Protein AF-A0A0B9AP01-F1 (afdb_monomer)

Radius of gyration: 16.25 Å; Cα contacts (8 Å, |Δi|>4): 219; chains: 1; bounding box: 35×26×52 Å

Sequence (114 aa):
MDVHEGLVENVRLIAAGRIAPYLAVWGQILREGTEQPLDFSAQNSAGRLTVTAAGATAGTVRNLSQQVASALHRVTAPGGGEYVHSDPHVPIQYDTSVTPPRFYQPLSFTFAQP

Organism: Brevibacterium linens (NCBI:txid1703)

Solvent-accessible surface area (backbone atoms only — not comparable to full-atom values): 6587 Å² total; per-residue (Å²): 123,50,77,42,72,43,81,82,90,80,78,60,65,40,90,89,76,36,51,46,51,33,39,27,39,39,75,58,63,64,68,80,58,101,73,71,71,92,53,88,78,64,58,58,61,60,32,57,40,38,38,33,25,29,14,65,39,63,69,56,22,52,55,49,44,53,50,51,53,60,67,41,50,69,36,72,45,82,55,69,32,25,30,39,83,39,84,77,88,54,72,80,43,78,42,75,90,46,87,74,59,32,22,34,28,61,43,44,26,36,55,45,65,130

Mean predicted aligned error: 8.72 Å

Foldseek 3Di:
DAEAEADDPDFDADPPRWGDKYKYKYDWPQDPDPDDDPDPPQFTQTAKIKMKTKTRDLVNQVVVVVVVQVVQAQDADRNAFGWHWDDDFDHWDWDVVDPPIMIMGMTITGTDHD

Nearest PDB structures (foldseek):
  2gjv-assembly1_A  TM=4.444E-01  e=1.397E-02  Salmonella enterica subsp. enterica serovar Typhimurium
  8kef-assembly1_a  TM=3.237E-01  e=3.752E-01  unclassified Caudoviricetes
  1nj1-assembly1_A  TM=4.471E-01  e=4.129E+00  Methanothermobacter thermautotrophicus
  1nj2-assembly1_A-2  TM=4.440E-01  e=4.881E+00  Methanothermobacter thermautotrophicus str. Delta H
  8oe0-assembly1_B  TM=3.440E-01  e=4.129E+00  Mus musculus

Secondary structure (DSSP, 8-state):
-EEEES----PPBPTTSPBPPEEEEEPP-----SS--S-TTS-PPP--EEEEEEESSHHHHHHHHHHHHHHHTTPBPTTS-EEEE-S--PPPEEE-SSSS-EEEEEEEEEEE--

pLDDT: mean 78.62, std 14.6, range [48.06, 95.94]

Structure (mmCIF, N/CA/C/O backbone):
data_AF-A0A0B9AP01-F1
#
_entry.id   AF-A0A0B9AP01-F1
#
loop_
_atom_site.group_PDB
_atom_site.id
_atom_site.type_symbol
_atom_site.label_atom_id
_atom_site.label_alt_id
_atom_site.label_comp_id
_atom_site.label_asym_id
_atom_site.label_entity_id
_atom_site.label_seq_id
_atom_site.pdbx_PDB_ins_code
_atom_site.Cartn_x
_atom_site.Cartn_y
_atom_site.Cartn_z
_atom_site.occupancy
_atom_site.B_iso_or_equiv
_atom_site.auth_s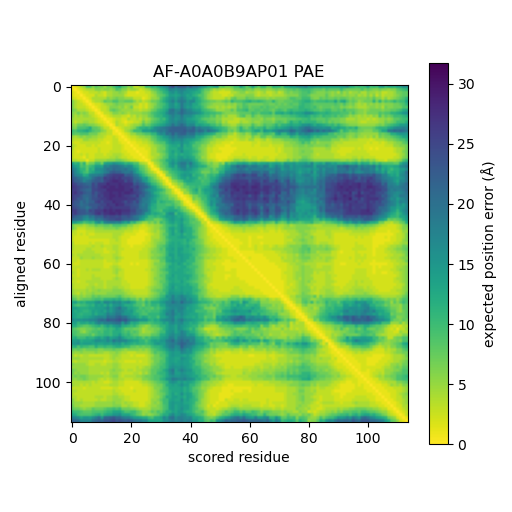eq_id
_atom_site.auth_comp_id
_atom_site.auth_asym_id
_atom_site.auth_atom_id
_atom_site.pdbx_PDB_model_num
ATOM 1 N N . MET A 1 1 ? 5.730 -6.489 9.405 1.00 72.81 1 MET A N 1
ATOM 2 C CA . MET A 1 1 ? 4.763 -5.873 8.478 1.00 72.81 1 MET A CA 1
ATOM 3 C C . MET A 1 1 ? 4.498 -6.924 7.434 1.00 72.81 1 MET A C 1
ATOM 5 O O . MET A 1 1 ? 5.470 -7.515 6.979 1.00 72.81 1 MET A O 1
ATOM 9 N N . ASP A 1 2 ? 3.236 -7.202 7.143 1.00 85.31 2 ASP A N 1
ATOM 10 C CA . ASP A 1 2 ? 2.890 -8.299 6.239 1.00 85.31 2 ASP A CA 1
ATOM 11 C C . ASP A 1 2 ? 2.874 -7.759 4.801 1.00 85.31 2 ASP A C 1
ATOM 13 O O . ASP A 1 2 ? 2.454 -6.623 4.568 1.00 85.31 2 ASP A O 1
ATOM 17 N N . VAL A 1 3 ? 3.410 -8.524 3.851 1.00 86.00 3 VAL A N 1
ATOM 18 C CA . VAL A 1 3 ? 3.461 -8.152 2.432 1.00 86.00 3 VAL A CA 1
ATOM 19 C C . VAL A 1 3 ? 2.750 -9.240 1.650 1.00 86.00 3 VAL A C 1
ATOM 21 O O . VAL A 1 3 ? 3.062 -10.418 1.803 1.00 86.00 3 VAL A O 1
ATOM 24 N N . HIS A 1 4 ? 1.785 -8.832 0.841 1.00 86.19 4 HIS A N 1
ATOM 25 C CA . HIS A 1 4 ? 0.938 -9.708 0.053 1.00 86.19 4 HIS A CA 1
ATOM 26 C C . HIS A 1 4 ? 1.098 -9.383 -1.427 1.00 86.19 4 HIS A C 1
ATOM 28 O O . HIS A 1 4 ? 1.257 -8.219 -1.796 1.00 86.19 4 HIS A O 1
ATOM 34 N N . GLU A 1 5 ? 1.018 -10.403 -2.270 1.00 84.69 5 GLU A N 1
ATOM 35 C CA . GLU A 1 5 ? 0.932 -10.238 -3.715 1.00 84.69 5 GLU A CA 1
ATOM 36 C C . GLU A 1 5 ? -0.542 -10.179 -4.132 1.00 84.69 5 GLU A C 1
ATOM 38 O O . GLU A 1 5 ? -1.319 -11.088 -3.850 1.00 84.69 5 GLU A O 1
ATOM 43 N N . GLY A 1 6 ? -0.937 -9.087 -4.782 1.00 82.75 6 GLY A N 1
ATOM 44 C CA . GLY A 1 6 ? -2.287 -8.883 -5.293 1.00 82.75 6 GLY A CA 1
ATOM 45 C C . GLY A 1 6 ? -3.359 -8.801 -4.204 1.00 82.75 6 GLY A C 1
ATOM 46 O O . GLY A 1 6 ? -3.285 -7.980 -3.286 1.00 82.75 6 GLY A O 1
ATOM 47 N N . LEU A 1 7 ? -4.410 -9.606 -4.368 1.00 83.44 7 LEU A N 1
ATOM 48 C CA . LEU A 1 7 ? -5.595 -9.586 -3.515 1.00 83.44 7 LEU A CA 1
ATOM 49 C C . LEU A 1 7 ? -5.268 -10.085 -2.100 1.00 83.44 7 LEU A C 1
ATOM 51 O O . LEU A 1 7 ? -4.635 -11.120 -1.917 1.00 83.44 7 LEU A O 1
ATOM 55 N N . VAL A 1 8 ? -5.763 -9.371 -1.086 1.00 83.19 8 VAL A N 1
ATOM 56 C CA . VAL A 1 8 ? -5.574 -9.737 0.324 1.00 83.19 8 VAL A CA 1
ATOM 57 C C . VAL A 1 8 ? -6.889 -10.233 0.909 1.00 83.19 8 VAL A C 1
ATOM 59 O O . VAL A 1 8 ? -7.762 -9.430 1.237 1.00 83.19 8 VAL A O 1
ATOM 62 N N . GLU A 1 9 ? -7.015 -11.552 1.041 1.00 78.62 9 GLU A N 1
ATOM 63 C CA . GLU A 1 9 ? -8.216 -12.213 1.574 1.00 78.62 9 GLU A CA 1
ATOM 64 C C . GLU A 1 9 ? -8.189 -12.351 3.101 1.00 78.62 9 GLU A C 1
ATOM 66 O O . GLU A 1 9 ? -9.216 -12.212 3.758 1.00 78.62 9 GLU A O 1
ATOM 71 N N . ASN A 1 10 ? -7.005 -12.576 3.679 1.00 80.75 10 ASN A N 1
ATOM 72 C CA . ASN A 1 10 ? -6.826 -12.792 5.113 1.00 80.75 10 ASN A CA 1
ATOM 73 C C . ASN A 1 10 ? -5.849 -11.766 5.683 1.00 80.75 10 ASN A C 1
ATOM 75 O O . ASN A 1 10 ? -4.639 -11.850 5.471 1.00 80.75 10 ASN A O 1
ATOM 79 N N . VAL A 1 11 ? -6.382 -10.794 6.424 1.00 83.94 11 VAL A N 1
ATOM 80 C CA . VAL A 1 11 ? -5.576 -9.768 7.090 1.00 83.94 11 VAL A CA 1
ATOM 81 C C . VAL A 1 11 ? -5.330 -10.181 8.533 1.00 83.94 11 VAL A C 1
ATOM 83 O O . VAL A 1 11 ? -6.264 -10.487 9.277 1.00 83.94 11 VAL A O 1
ATOM 86 N N . ARG A 1 12 ? -4.066 -10.151 8.961 1.00 88.38 12 ARG A N 1
ATOM 87 C CA . ARG A 1 12 ? -3.720 -10.388 10.362 1.00 88.38 12 ARG A CA 1
ATOM 88 C C . ARG A 1 12 ? -4.366 -9.325 11.246 1.00 88.38 12 ARG A C 1
ATOM 90 O O . ARG A 1 12 ? -4.276 -8.134 10.958 1.00 88.38 12 ARG A O 1
ATOM 97 N N . LEU A 1 13 ? -4.954 -9.739 12.363 1.00 87.75 13 LEU A N 1
ATOM 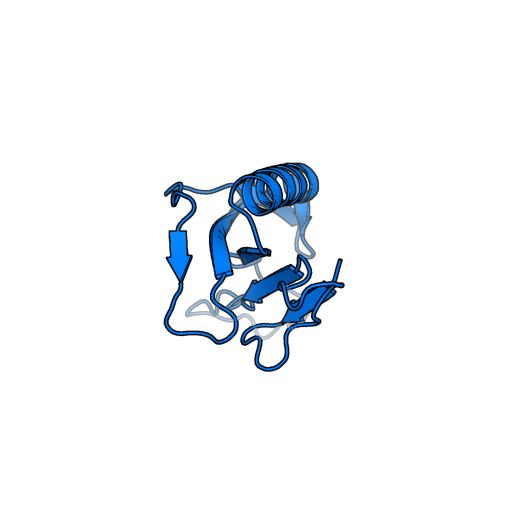98 C CA . LEU A 1 13 ? -5.488 -8.822 13.368 1.00 87.75 13 LEU A CA 1
ATOM 99 C C . LEU A 1 13 ? -4.473 -8.606 14.496 1.00 87.75 13 LEU A C 1
ATOM 101 O O . LEU A 1 13 ? -3.754 -9.522 14.894 1.00 87.75 13 LEU A O 1
ATOM 105 N N . ILE A 1 14 ? -4.405 -7.380 15.005 1.00 85.44 14 ILE A N 1
ATOM 106 C CA . ILE A 1 14 ? -3.693 -7.041 16.240 1.00 85.44 14 ILE A CA 1
ATOM 107 C C . ILE A 1 14 ? -4.648 -7.107 17.437 1.00 85.44 14 ILE A C 1
ATOM 109 O O . ILE A 1 14 ? -5.868 -7.222 17.286 1.00 85.44 14 ILE A O 1
ATOM 113 N N . ALA A 1 15 ? -4.086 -6.999 18.644 1.00 75.56 15 ALA A N 1
ATOM 114 C CA . ALA A 1 15 ? -4.869 -6.857 19.865 1.00 75.56 15 ALA A CA 1
ATOM 115 C C . ALA A 1 15 ? -5.936 -5.752 19.702 1.00 75.56 15 ALA A C 1
ATOM 117 O O . ALA A 1 15 ? -5.673 -4.711 19.098 1.00 75.56 15 ALA A O 1
ATOM 118 N N . ALA A 1 16 ? -7.139 -6.005 20.229 1.00 78.75 16 ALA A N 1
ATOM 119 C CA . ALA A 1 16 ? -8.353 -5.197 20.043 1.00 78.75 16 ALA A CA 1
ATOM 120 C C . ALA A 1 16 ? -9.048 -5.297 18.663 1.00 78.75 16 ALA A C 1
ATOM 122 O O . ALA A 1 16 ? -9.830 -4.415 18.316 1.00 78.75 16 ALA A O 1
ATOM 123 N N . GLY A 1 17 ? -8.794 -6.352 17.876 1.00 79.00 17 GLY A N 1
ATOM 124 C CA . GLY A 1 17 ? -9.572 -6.663 16.662 1.00 79.00 17 GLY A CA 1
ATOM 125 C C . GLY A 1 17 ? -9.333 -5.713 15.483 1.00 79.00 17 GLY A C 1
ATOM 126 O O . GLY A 1 17 ? -10.076 -5.722 14.506 1.00 79.00 17 GLY A O 1
ATOM 127 N N . ARG A 1 18 ? -8.295 -4.878 15.570 1.00 82.50 18 ARG A N 1
ATOM 128 C CA . ARG A 1 18 ? -7.878 -3.973 14.496 1.00 82.50 18 ARG A CA 1
ATOM 129 C C . ARG A 1 18 ? -7.006 -4.723 13.498 1.00 82.50 18 ARG A C 1
ATOM 131 O O . ARG A 1 18 ? -6.296 -5.649 13.878 1.00 82.50 18 ARG A O 1
ATOM 138 N N . ILE A 1 19 ? -6.999 -4.293 12.242 1.00 88.88 19 ILE A N 1
ATOM 139 C CA . ILE A 1 19 ? -6.080 -4.867 11.257 1.00 88.88 19 ILE A CA 1
ATOM 140 C C . ILE A 1 19 ? -4.623 -4.493 11.560 1.00 88.88 19 ILE A C 1
ATOM 142 O O . ILE A 1 19 ? -4.313 -3.360 11.945 1.00 88.88 19 ILE A O 1
ATOM 146 N N . ALA A 1 20 ? -3.719 -5.449 11.373 1.00 90.75 20 ALA A N 1
ATOM 147 C CA . ALA A 1 20 ? -2.291 -5.193 11.338 1.00 90.75 20 ALA A CA 1
ATOM 148 C C . ALA A 1 20 ? -1.937 -4.396 10.070 1.00 90.75 20 ALA A C 1
ATOM 150 O O . ALA A 1 20 ? -2.601 -4.554 9.046 1.00 90.75 20 ALA A O 1
ATOM 151 N N . PRO A 1 21 ? -0.899 -3.547 10.101 1.00 92.31 21 PRO A N 1
ATOM 152 C CA . PRO A 1 21 ? -0.448 -2.850 8.904 1.00 92.31 21 PRO A CA 1
ATOM 153 C C . PRO A 1 21 ? 0.187 -3.819 7.906 1.00 92.31 21 PRO A C 1
ATOM 155 O O . PRO A 1 21 ? 1.035 -4.636 8.290 1.00 92.31 21 PRO A O 1
ATOM 158 N N . TYR A 1 22 ? -0.179 -3.681 6.635 1.00 92.50 22 TYR A N 1
ATOM 159 C CA . TYR A 1 22 ? 0.318 -4.532 5.560 1.00 92.50 22 TYR A CA 1
ATOM 160 C C . TYR A 1 22 ? 0.474 -3.764 4.242 1.00 92.50 22 TYR A C 1
ATOM 162 O O . TYR A 1 22 ? -0.049 -2.655 4.073 1.00 92.50 22 TYR A O 1
ATOM 170 N N . LEU A 1 23 ? 1.201 -4.377 3.311 1.00 92.69 23 LEU A N 1
ATOM 171 C CA . LEU A 1 23 ? 1.356 -3.931 1.931 1.00 92.69 23 LEU A CA 1
ATOM 172 C C . LEU A 1 23 ? 0.747 -4.964 0.987 1.00 92.69 23 LEU A C 1
ATOM 174 O O . LEU A 1 23 ? 0.976 -6.157 1.157 1.00 92.69 23 LEU A O 1
ATOM 178 N N . ALA A 1 24 ? 0.006 -4.504 -0.015 1.00 90.94 24 ALA A N 1
ATOM 179 C CA . ALA A 1 24 ? -0.416 -5.320 -1.148 1.00 90.94 24 ALA A CA 1
ATOM 180 C C . ALA A 1 24 ? 0.307 -4.836 -2.406 1.00 90.94 24 ALA A C 1
ATOM 182 O O . ALA A 1 24 ? 0.159 -3.679 -2.808 1.00 90.94 24 ALA A O 1
ATOM 183 N N . VAL A 1 25 ? 1.120 -5.702 -2.996 1.00 89.25 25 VAL A N 1
ATOM 184 C CA . VAL A 1 25 ? 1.884 -5.431 -4.211 1.00 89.25 25 VAL A CA 1
ATOM 185 C C . VAL A 1 25 ? 1.097 -5.992 -5.382 1.00 89.25 25 VAL A C 1
ATOM 187 O O . VAL A 1 25 ? 0.968 -7.203 -5.526 1.00 89.25 25 VAL A O 1
ATOM 190 N N . TRP A 1 26 ? 0.543 -5.117 -6.210 1.00 84.44 26 TRP A N 1
ATOM 191 C CA . TRP A 1 26 ? -0.174 -5.527 -7.408 1.00 84.44 26 TRP A CA 1
ATOM 192 C C . TRP A 1 26 ? 0.856 -5.801 -8.499 1.00 84.44 26 TRP A C 1
ATOM 194 O O . TRP A 1 26 ? 1.681 -4.933 -8.803 1.00 84.44 26 TRP A O 1
ATOM 204 N N . GLY A 1 27 ? 0.836 -7.031 -9.019 1.00 67.44 27 GLY A N 1
ATOM 205 C CA . GLY A 1 27 ? 1.819 -7.528 -9.973 1.00 67.44 27 GLY A CA 1
ATOM 206 C C . GLY A 1 27 ? 2.000 -6.609 -11.181 1.00 67.44 27 GLY A C 1
ATOM 207 O O . GLY A 1 27 ? 1.076 -5.921 -11.622 1.00 67.44 27 GLY A O 1
ATOM 208 N N . GLN A 1 28 ? 3.220 -6.601 -11.712 1.00 64.00 28 GLN A N 1
ATOM 209 C CA . GLN A 1 28 ? 3.547 -5.874 -12.929 1.00 64.00 28 GLN A CA 1
ATOM 210 C C . GLN A 1 28 ? 2.999 -6.621 -14.140 1.00 64.00 28 GLN A C 1
ATOM 212 O O . GLN A 1 28 ? 3.347 -7.777 -14.370 1.00 64.00 28 GLN A O 1
ATOM 217 N N . ILE A 1 29 ? 2.230 -5.929 -14.977 1.00 54.72 29 ILE A N 1
ATOM 218 C CA . ILE A 1 29 ? 2.145 -6.327 -16.380 1.00 54.72 29 ILE A CA 1
ATOM 219 C C . ILE A 1 29 ? 3.495 -5.932 -16.984 1.00 54.72 29 ILE A C 1
ATOM 221 O O . ILE A 1 29 ? 3.800 -4.740 -17.105 1.00 54.72 29 ILE A O 1
ATOM 225 N N . LEU A 1 30 ? 4.342 -6.922 -17.277 1.00 56.62 30 LEU A N 1
ATOM 226 C CA . LEU A 1 30 ? 5.523 -6.714 -18.115 1.00 56.62 30 LEU A CA 1
ATOM 227 C C . LEU A 1 30 ? 5.041 -6.087 -19.427 1.00 56.62 30 LEU A C 1
ATOM 229 O O . LEU A 1 30 ? 4.015 -6.507 -19.961 1.00 56.62 30 LEU A O 1
ATOM 233 N N . ARG A 1 31 ? 5.730 -5.063 -19.941 1.00 52.44 31 ARG A N 1
ATOM 234 C CA . ARG A 1 31 ? 5.389 -4.539 -21.268 1.00 52.44 31 ARG A CA 1
ATOM 235 C C . ARG A 1 31 ? 5.626 -5.641 -22.302 1.00 52.44 31 ARG A C 1
ATOM 237 O O . ARG A 1 31 ? 6.763 -5.883 -22.689 1.00 52.44 31 ARG A O 1
ATOM 244 N N . GLU A 1 32 ? 4.557 -6.274 -22.769 1.00 48.97 32 GLU A N 1
ATOM 245 C CA . GLU A 1 32 ? 4.561 -7.008 -24.030 1.00 48.97 32 GLU A CA 1
ATOM 246 C C . GLU A 1 32 ? 4.529 -5.962 -25.153 1.00 48.97 32 GLU A C 1
ATOM 248 O O . GLU A 1 32 ? 3.517 -5.301 -25.389 1.00 48.97 32 GLU A O 1
ATOM 253 N N . GLY A 1 33 ? 5.676 -5.711 -25.786 1.00 51.31 33 GLY A N 1
ATOM 254 C CA . GLY A 1 33 ? 5.717 -4.938 -27.027 1.00 51.31 33 GLY A CA 1
ATOM 255 C C . GLY A 1 33 ? 5.110 -5.743 -28.181 1.00 51.31 33 GLY A C 1
ATOM 256 O O . GLY A 1 33 ? 5.144 -6.970 -28.163 1.00 51.31 33 GLY A O 1
ATOM 257 N N . THR A 1 34 ? 4.596 -5.067 -29.215 1.00 50.53 34 THR A N 1
ATOM 258 C CA . THR A 1 34 ? 4.083 -5.711 -30.446 1.00 50.53 34 THR A CA 1
ATOM 259 C C . THR A 1 34 ? 5.148 -6.499 -31.216 1.00 50.53 34 THR A C 1
ATOM 261 O O . THR A 1 34 ? 4.807 -7.325 -32.056 1.00 50.53 34 THR A O 1
ATOM 264 N N . GLU A 1 35 ? 6.426 -6.265 -30.923 1.00 48.66 35 GLU A N 1
ATOM 265 C CA . GLU A 1 35 ? 7.571 -6.979 -31.481 1.00 48.66 35 GLU A CA 1
ATOM 266 C C . GLU A 1 35 ? 8.401 -7.526 -30.322 1.00 48.66 35 GLU A C 1
ATOM 268 O O . GLU A 1 35 ? 9.266 -6.845 -29.773 1.00 48.66 35 GLU A O 1
ATOM 273 N N . GLN A 1 36 ? 8.093 -8.746 -29.892 1.00 48.59 36 GLN A N 1
ATOM 274 C CA . GLN A 1 36 ? 8.905 -9.431 -28.898 1.00 48.59 36 GLN A CA 1
ATOM 275 C C . GLN A 1 36 ? 10.088 -10.086 -29.630 1.00 48.59 36 GLN A C 1
ATOM 277 O O . GLN A 1 36 ? 9.861 -10.96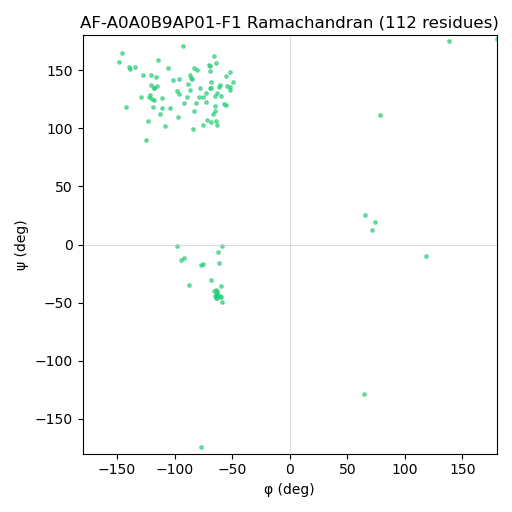7 -30.466 1.00 48.59 36 GLN A O 1
ATOM 282 N N . PRO A 1 37 ? 11.347 -9.681 -29.385 1.00 54.47 37 PRO A N 1
ATOM 283 C CA . PRO A 1 37 ? 12.475 -10.467 -29.858 1.00 54.47 37 PRO A CA 1
ATOM 284 C C . PRO A 1 37 ? 12.403 -11.861 -29.214 1.00 54.47 37 PRO A C 1
ATOM 286 O O . PRO A 1 37 ? 12.156 -11.980 -28.018 1.00 54.47 37 PRO A O 1
ATOM 289 N N . LEU A 1 38 ? 12.650 -12.920 -29.996 1.00 58.28 38 LEU A N 1
ATOM 290 C CA . LEU A 1 38 ? 12.733 -14.328 -29.545 1.00 58.28 38 LEU A CA 1
ATOM 291 C C . LEU A 1 38 ? 13.816 -14.577 -28.475 1.00 58.28 38 LEU A C 1
ATOM 293 O O . LEU A 1 38 ? 14.005 -15.703 -28.015 1.00 58.28 38 LEU A O 1
ATOM 297 N N . ASP A 1 39 ? 14.556 -13.536 -28.113 1.00 55.31 39 ASP A N 1
ATOM 298 C CA . ASP A 1 39 ? 15.595 -13.563 -27.112 1.00 55.31 39 ASP A CA 1
ATOM 299 C C . ASP A 1 39 ? 15.002 -13.377 -25.709 1.00 55.31 39 ASP A C 1
ATOM 301 O O . ASP A 1 39 ? 14.754 -12.264 -25.247 1.00 55.31 39 ASP A O 1
ATOM 305 N N . PHE A 1 40 ? 14.826 -14.494 -25.004 1.00 48.06 40 PHE A N 1
ATOM 306 C CA . PHE A 1 40 ? 14.426 -14.527 -23.594 1.00 48.06 40 PHE A CA 1
ATOM 307 C C . PHE A 1 40 ? 15.445 -13.864 -22.644 1.00 48.06 40 PHE A C 1
ATOM 309 O O . PHE A 1 40 ? 15.167 -13.753 -21.449 1.00 48.06 40 PHE A O 1
ATOM 316 N N . SER A 1 41 ? 16.622 -13.446 -23.133 1.00 50.53 41 SER A N 1
ATOM 317 C CA . SER A 1 41 ? 17.640 -12.746 -22.340 1.00 50.53 41 SER A CA 1
ATOM 318 C C . SER A 1 41 ? 17.521 -11.217 -22.375 1.00 50.53 41 SER A C 1
ATOM 320 O O . SER A 1 41 ? 18.129 -10.545 -21.536 1.00 50.53 41 SER A O 1
ATOM 322 N N . ALA A 1 42 ? 16.698 -10.655 -23.269 1.00 50.38 42 ALA A N 1
ATOM 323 C CA . ALA A 1 42 ? 16.380 -9.232 -23.258 1.00 50.38 42 ALA A CA 1
ATOM 324 C C . ALA A 1 42 ? 15.540 -8.913 -22.011 1.00 50.38 42 ALA A C 1
ATOM 326 O O . ALA A 1 42 ? 14.367 -9.272 -21.913 1.00 50.38 42 ALA A O 1
ATOM 327 N N . GLN A 1 43 ? 16.158 -8.270 -21.017 1.00 49.84 43 GLN A N 1
ATOM 328 C CA . GLN A 1 43 ? 15.479 -7.897 -19.781 1.00 49.84 43 GLN A CA 1
ATOM 329 C C . GLN A 1 43 ? 14.367 -6.891 -20.103 1.00 49.84 43 GLN A C 1
ATOM 331 O O . GLN A 1 43 ? 14.631 -5.734 -20.430 1.00 49.84 43 GLN A O 1
ATOM 336 N N . ASN A 1 44 ? 13.119 -7.357 -20.045 1.00 52.25 44 ASN A N 1
ATOM 337 C CA . ASN A 1 44 ? 11.938 -6.532 -20.268 1.00 52.25 44 ASN A CA 1
ATOM 338 C C . ASN A 1 44 ? 11.993 -5.283 -19.382 1.00 52.25 44 ASN A C 1
ATOM 340 O O . ASN A 1 44 ? 12.248 -5.370 -18.180 1.00 52.25 44 ASN A O 1
ATOM 344 N N . SER A 1 45 ? 11.717 -4.122 -19.978 1.00 54.34 45 SER A N 1
ATOM 345 C CA . SER A 1 45 ? 11.538 -2.881 -19.231 1.00 54.34 45 SER A CA 1
ATOM 346 C C . SER A 1 45 ? 10.424 -3.085 -18.205 1.00 54.34 45 SER A C 1
ATOM 348 O O . SER A 1 45 ? 9.294 -3.452 -18.543 1.00 54.34 45 SER A O 1
ATOM 350 N N . ALA A 1 46 ? 10.763 -2.904 -16.931 1.00 60.06 46 ALA A N 1
ATOM 351 C CA . ALA A 1 46 ? 9.822 -3.038 -15.834 1.00 60.06 46 ALA A CA 1
ATOM 352 C C . ALA A 1 46 ? 8.565 -2.184 -16.093 1.00 60.06 46 ALA A C 1
ATOM 354 O O . ALA A 1 46 ? 8.636 -1.039 -16.538 1.00 60.06 46 ALA A O 1
ATOM 355 N N . GLY A 1 47 ? 7.387 -2.758 -15.849 1.00 67.56 47 GLY A N 1
ATOM 356 C CA . GLY A 1 47 ? 6.106 -2.067 -15.996 1.00 67.56 47 GLY A CA 1
ATOM 357 C C . GLY A 1 47 ? 5.806 -1.120 -14.829 1.00 67.56 47 GLY A C 1
ATOM 358 O O . GLY A 1 47 ? 6.608 -0.944 -13.909 1.00 67.56 47 GLY A O 1
ATOM 359 N N . ARG A 1 48 ? 4.602 -0.538 -14.818 1.00 76.88 48 ARG A N 1
ATOM 360 C CA . ARG A 1 48 ? 4.102 0.208 -13.652 1.00 76.88 48 ARG A CA 1
ATOM 361 C C . ARG A 1 48 ? 3.921 -0.752 -12.476 1.00 76.88 48 ARG A C 1
ATOM 363 O O . ARG A 1 48 ? 3.235 -1.762 -12.603 1.00 76.88 48 ARG A O 1
ATOM 370 N N . LEU A 1 49 ? 4.497 -0.404 -11.334 1.00 82.12 49 LEU A N 1
ATOM 371 C CA . LEU A 1 49 ? 4.295 -1.089 -10.065 1.00 82.12 49 LEU A CA 1
ATOM 372 C C . LEU A 1 49 ? 3.251 -0.321 -9.254 1.00 82.12 49 LEU A C 1
ATOM 374 O O . LEU A 1 49 ? 3.336 0.900 -9.113 1.00 82.12 49 LEU A O 1
ATOM 378 N N . THR A 1 50 ? 2.269 -1.035 -8.710 1.00 87.75 50 THR A N 1
ATOM 379 C CA . THR A 1 50 ? 1.265 -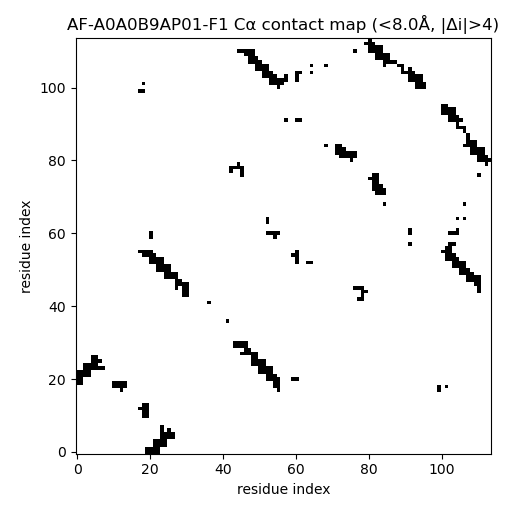0.442 -7.823 1.00 87.75 50 THR A CA 1
ATOM 380 C C . THR A 1 50 ? 1.338 -1.121 -6.466 1.00 87.75 50 THR A C 1
ATOM 382 O O . THR A 1 50 ? 1.240 -2.341 -6.367 1.00 87.75 50 THR A O 1
ATOM 385 N N . VAL A 1 51 ? 1.503 -0.334 -5.407 1.00 90.25 51 VAL A N 1
ATOM 386 C CA . VAL A 1 51 ? 1.571 -0.827 -4.028 1.00 90.25 51 VAL A CA 1
ATOM 387 C C . VAL A 1 51 ? 0.459 -0.177 -3.232 1.00 90.25 51 VAL A C 1
ATOM 389 O O . VAL A 1 51 ? 0.315 1.038 -3.242 1.00 90.25 51 VAL A O 1
ATOM 392 N N . THR A 1 52 ? -0.343 -0.962 -2.528 1.00 92.56 52 THR A N 1
ATOM 393 C CA . THR A 1 52 ? -1.351 -0.444 -1.604 1.00 92.56 52 THR A CA 1
ATOM 394 C C . THR A 1 52 ? -0.863 -0.608 -0.178 1.00 92.56 52 THR A C 1
ATOM 396 O O . THR A 1 52 ? -0.669 -1.731 0.284 1.00 92.56 52 THR A O 1
ATOM 399 N N . ALA A 1 53 ? -0.686 0.505 0.526 1.00 93.62 53 ALA A N 1
ATOM 400 C CA . ALA A 1 53 ? -0.456 0.495 1.963 1.00 93.62 53 ALA A CA 1
ATOM 401 C C . ALA A 1 53 ? -1.797 0.496 2.695 1.00 93.62 53 ALA A C 1
ATOM 403 O O . ALA A 1 53 ? -2.669 1.300 2.366 1.00 93.62 53 ALA A O 1
ATOM 404 N N . ALA A 1 54 ? -1.964 -0.371 3.691 1.00 94.06 54 ALA A N 1
ATOM 405 C CA . ALA A 1 54 ? -3.209 -0.481 4.443 1.00 94.06 54 ALA A CA 1
ATOM 406 C C . ALA A 1 54 ? -2.974 -0.689 5.943 1.00 94.06 54 ALA A C 1
ATOM 408 O O . ALA A 1 54 ? -1.942 -1.209 6.375 1.00 94.06 54 ALA A O 1
ATOM 409 N N . GLY A 1 55 ? -3.933 -0.248 6.759 1.00 93.44 55 GLY A N 1
ATOM 410 C CA . GLY A 1 55 ? -3.824 -0.327 8.212 1.00 93.44 55 GLY A CA 1
ATOM 411 C C . GLY A 1 55 ? -5.028 0.237 8.965 1.00 93.44 55 GLY A C 1
ATOM 412 O O . GLY A 1 55 ? -5.974 0.770 8.388 1.00 93.44 55 GLY A O 1
ATOM 413 N N . ALA A 1 56 ? -4.985 0.117 10.292 1.00 92.44 56 ALA A N 1
ATOM 414 C CA . ALA A 1 56 ? -6.109 0.468 11.160 1.00 92.44 56 ALA A CA 1
ATOM 415 C C . ALA A 1 56 ? -6.324 1.980 11.350 1.00 92.44 56 ALA A C 1
ATOM 417 O O . ALA A 1 56 ? -7.384 2.389 11.814 1.00 92.44 56 ALA A O 1
ATOM 418 N N . THR A 1 57 ? -5.330 2.817 11.033 1.00 93.69 57 THR A N 1
ATOM 419 C CA . THR A 1 57 ? -5.433 4.280 11.149 1.00 93.69 57 THR A CA 1
ATOM 420 C C . THR A 1 57 ? -4.796 4.971 9.949 1.00 93.69 57 THR A C 1
ATOM 422 O O . THR A 1 57 ? -3.820 4.470 9.385 1.00 93.69 57 THR A O 1
ATOM 425 N N . ALA A 1 58 ? -5.289 6.163 9.606 1.00 94.06 58 ALA A N 1
ATOM 426 C CA . ALA A 1 58 ? -4.694 6.990 8.557 1.00 94.06 58 ALA A CA 1
ATOM 427 C C . ALA A 1 58 ? -3.227 7.360 8.855 1.00 94.06 58 ALA A C 1
ATOM 429 O O . ALA A 1 58 ? -2.405 7.387 7.945 1.00 94.06 58 ALA A O 1
ATOM 430 N N . GLY A 1 59 ? -2.867 7.589 10.126 1.00 93.81 59 GLY A N 1
ATOM 431 C CA . GLY A 1 59 ? -1.483 7.882 10.520 1.00 93.81 59 GLY A CA 1
ATOM 432 C C . GLY A 1 59 ? -0.531 6.722 10.222 1.00 93.81 59 GLY A C 1
ATOM 433 O O . GLY A 1 59 ? 0.558 6.926 9.690 1.00 93.81 59 GLY A O 1
ATOM 434 N N . THR A 1 60 ? -0.969 5.489 10.486 1.00 92.50 60 THR A N 1
ATOM 435 C CA . THR A 1 60 ? -0.195 4.288 10.151 1.00 92.50 60 THR A CA 1
ATOM 436 C C . THR A 1 60 ? -0.010 4.142 8.642 1.00 92.50 60 THR A C 1
ATOM 438 O O . THR A 1 60 ? 1.111 3.928 8.190 1.00 92.50 60 THR A O 1
ATOM 441 N N . VAL A 1 61 ? -1.080 4.316 7.861 1.00 94.38 61 VAL A N 1
ATOM 442 C CA . VAL A 1 61 ? -1.023 4.229 6.392 1.00 94.38 61 VAL A CA 1
ATOM 443 C C . VAL A 1 61 ? -0.128 5.314 5.798 1.00 94.38 61 VAL A C 1
ATOM 445 O O . VAL A 1 61 ? 0.663 5.018 4.905 1.00 94.38 61 VAL A O 1
ATOM 448 N N . ARG A 1 62 ? -0.182 6.546 6.322 1.00 93.69 62 ARG A N 1
ATOM 449 C CA . ARG A 1 62 ? 0.709 7.639 5.905 1.00 93.69 62 ARG A CA 1
ATOM 450 C C . ARG A 1 62 ? 2.177 7.273 6.122 1.00 93.69 62 ARG A C 1
ATOM 452 O O . ARG A 1 62 ? 2.974 7.409 5.198 1.00 93.69 62 ARG A O 1
ATOM 459 N N . ASN A 1 63 ? 2.521 6.792 7.317 1.00 92.94 63 ASN A N 1
ATOM 460 C CA . ASN A 1 63 ? 3.897 6.416 7.645 1.00 92.94 63 ASN A CA 1
ATOM 461 C C . ASN A 1 63 ? 4.388 5.255 6.770 1.00 92.94 63 ASN A C 1
ATOM 463 O O . ASN A 1 63 ? 5.500 5.321 6.251 1.00 92.94 63 ASN A O 1
ATOM 467 N N . LEU A 1 64 ? 3.555 4.226 6.552 1.00 92.06 64 LEU A N 1
ATOM 468 C CA . LEU A 1 64 ? 3.888 3.142 5.620 1.00 92.06 64 LEU A CA 1
ATOM 469 C C . LEU A 1 64 ? 4.108 3.672 4.205 1.00 92.06 64 LEU A C 1
ATOM 471 O O . LEU A 1 64 ? 5.082 3.305 3.562 1.00 92.06 64 LEU A O 1
ATOM 475 N N . SER A 1 65 ? 3.229 4.550 3.730 1.00 91.75 65 SER A N 1
ATOM 476 C CA . SER A 1 65 ? 3.300 5.057 2.362 1.00 91.75 65 SER A CA 1
ATOM 477 C C . SER A 1 65 ? 4.571 5.862 2.109 1.00 91.75 65 SER A C 1
ATOM 479 O O . SER A 1 65 ? 5.206 5.704 1.071 1.00 91.75 65 SER A O 1
ATOM 481 N N . GLN A 1 66 ? 4.992 6.668 3.085 1.00 90.25 66 GLN A N 1
ATOM 482 C CA . GLN A 1 66 ? 6.265 7.390 3.029 1.00 90.25 66 GLN A CA 1
ATOM 483 C C . GLN A 1 66 ? 7.469 6.443 3.053 1.00 90.25 66 GLN A C 1
ATOM 485 O O . GLN A 1 66 ? 8.423 6.655 2.308 1.00 90.25 66 GLN A O 1
ATOM 490 N N . GLN A 1 67 ? 7.421 5.384 3.869 1.00 90.69 67 GLN A N 1
ATOM 491 C CA . GLN A 1 67 ? 8.478 4.370 3.899 1.00 90.69 67 GLN A CA 1
ATOM 492 C C . GLN A 1 67 ? 8.577 3.617 2.573 1.00 90.69 67 GLN A C 1
ATOM 494 O O . GLN A 1 67 ? 9.681 3.452 2.073 1.00 90.69 67 GLN A O 1
ATOM 499 N N . VAL A 1 68 ? 7.450 3.221 1.973 1.00 89.31 68 VAL A N 1
ATOM 500 C CA . VAL A 1 68 ? 7.419 2.561 0.658 1.00 89.31 68 VAL A CA 1
ATOM 501 C C . VAL A 1 68 ? 7.946 3.490 -0.429 1.00 89.31 68 VAL A C 1
ATOM 503 O O . VAL A 1 68 ? 8.786 3.078 -1.222 1.00 89.31 68 VAL A O 1
ATOM 506 N N . ALA A 1 69 ? 7.502 4.749 -0.449 1.00 87.50 69 ALA A N 1
ATOM 507 C CA . ALA A 1 69 ? 7.979 5.724 -1.423 1.00 87.50 69 ALA A CA 1
ATOM 508 C C . ALA A 1 69 ? 9.492 5.954 -1.305 1.00 87.50 69 ALA A C 1
ATOM 510 O O . ALA A 1 69 ? 10.179 5.954 -2.318 1.00 87.50 69 ALA A O 1
ATOM 511 N N . SER A 1 70 ? 10.012 6.089 -0.081 1.00 86.19 70 SER A N 1
ATOM 512 C CA . SER A 1 70 ? 11.450 6.226 0.178 1.00 86.19 70 SER A CA 1
ATOM 513 C C . SER A 1 70 ? 12.225 4.965 -0.212 1.00 86.19 70 SER A C 1
ATOM 515 O O . SER A 1 70 ? 13.257 5.051 -0.866 1.00 86.19 70 SER A O 1
ATOM 517 N N . ALA A 1 71 ? 11.697 3.791 0.142 1.00 84.56 71 ALA A N 1
ATOM 518 C CA . ALA A 1 71 ? 12.340 2.513 -0.126 1.00 84.56 71 ALA A CA 1
ATOM 519 C C . ALA A 1 71 ? 12.382 2.169 -1.615 1.00 84.56 71 ALA A C 1
ATOM 521 O O . ALA A 1 71 ? 13.307 1.481 -2.013 1.00 84.56 71 ALA A O 1
ATOM 522 N N . LEU A 1 72 ? 11.404 2.615 -2.414 1.00 79.62 72 LEU A N 1
ATOM 523 C CA . LEU A 1 72 ? 11.348 2.373 -3.860 1.00 79.62 72 LEU A CA 1
ATOM 524 C C . LEU A 1 72 ? 11.960 3.502 -4.692 1.00 79.62 72 LEU A C 1
ATOM 526 O O . LEU A 1 72 ? 12.200 3.306 -5.882 1.00 79.62 72 LEU A O 1
ATOM 530 N N . HIS A 1 73 ? 12.226 4.666 -4.099 1.00 72.81 73 HIS A N 1
ATOM 531 C CA . HIS A 1 73 ? 12.853 5.770 -4.810 1.00 72.81 73 HIS A CA 1
ATOM 532 C C . HIS A 1 73 ? 14.276 5.385 -5.225 1.00 72.81 73 HIS A C 1
ATOM 534 O O . HIS A 1 73 ? 15.142 5.198 -4.373 1.00 72.81 73 HIS A O 1
ATOM 540 N N . ARG A 1 74 ? 14.513 5.303 -6.540 1.00 66.31 74 ARG A N 1
ATOM 541 C CA . ARG A 1 74 ? 15.816 4.945 -7.132 1.00 66.31 74 ARG A CA 1
ATOM 542 C C . ARG A 1 74 ? 16.281 3.518 -6.852 1.00 66.31 74 ARG A C 1
ATOM 544 O O . ARG A 1 74 ? 17.473 3.224 -6.882 1.00 66.31 74 ARG A O 1
ATOM 551 N N . VAL A 1 75 ? 15.345 2.605 -6.598 1.00 73.00 75 VAL A N 1
ATOM 552 C CA . VAL A 1 75 ? 15.679 1.178 -6.597 1.00 73.00 75 VAL A CA 1
ATOM 553 C C . VAL A 1 75 ? 15.909 0.733 -8.028 1.00 73.00 75 VAL A C 1
ATOM 555 O O . VAL A 1 75 ? 15.018 0.862 -8.872 1.00 73.00 75 VAL A O 1
ATOM 558 N N . THR A 1 76 ? 17.095 0.186 -8.280 1.00 66.69 76 THR A N 1
ATOM 559 C CA . THR A 1 76 ? 17.443 -0.401 -9.569 1.00 66.69 76 THR A CA 1
ATOM 560 C C . THR A 1 76 ? 16.566 -1.622 -9.827 1.00 66.69 76 THR A C 1
ATOM 56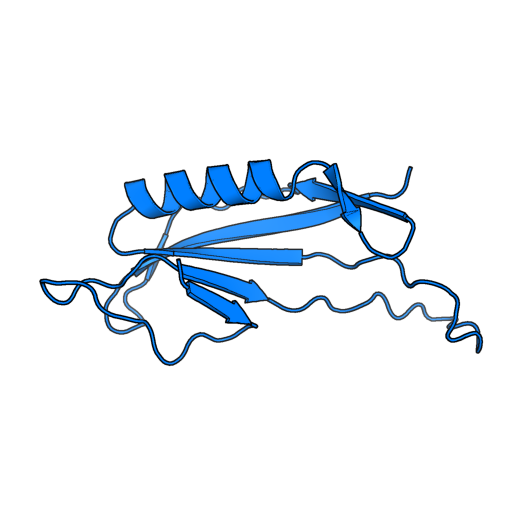2 O O . THR A 1 76 ? 16.596 -2.586 -9.058 1.00 66.69 76 THR A O 1
ATOM 565 N N . ALA A 1 77 ? 15.778 -1.594 -10.901 1.00 65.62 77 ALA A N 1
ATOM 566 C CA . ALA A 1 77 ? 15.011 -2.766 -11.304 1.00 65.62 77 ALA A CA 1
ATOM 567 C C . ALA A 1 77 ? 15.905 -3.751 -12.085 1.00 65.62 77 ALA A C 1
ATOM 569 O O . ALA A 1 77 ? 16.825 -3.319 -12.793 1.00 65.62 77 ALA A O 1
ATOM 570 N N . PRO A 1 78 ? 15.624 -5.065 -12.023 1.00 61.28 78 PRO A N 1
ATOM 571 C CA . PRO A 1 78 ? 16.190 -6.019 -12.973 1.00 61.28 78 PRO A CA 1
ATOM 572 C C . PRO A 1 78 ? 15.840 -5.560 -14.399 1.00 61.28 78 PRO A C 1
ATOM 574 O O 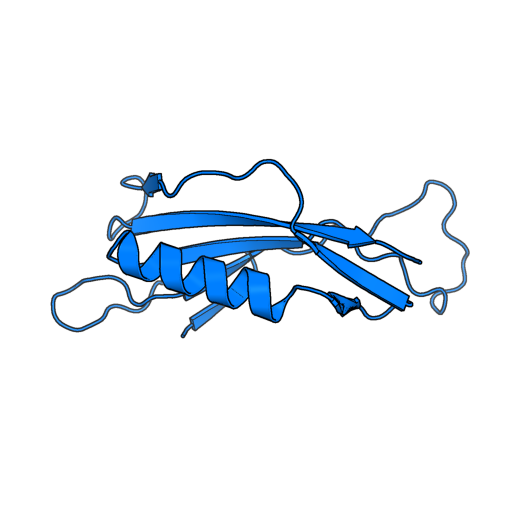. PRO A 1 78 ? 14.662 -5.391 -14.697 1.00 61.28 78 PRO A O 1
ATOM 577 N N . GLY A 1 79 ? 16.835 -5.291 -15.249 1.00 59.12 79 GLY A N 1
ATOM 578 C CA . GLY A 1 79 ? 16.620 -4.674 -16.571 1.00 59.12 79 GLY A CA 1
ATOM 579 C C . GLY A 1 79 ? 17.283 -3.323 -16.805 1.00 59.12 79 GLY A C 1
ATOM 580 O O . GLY A 1 79 ? 17.329 -2.870 -17.944 1.00 59.12 79 GLY A O 1
ATOM 581 N N . GLY A 1 80 ? 17.829 -2.694 -15.761 1.00 60.66 80 GLY A N 1
ATOM 582 C CA . GLY A 1 80 ? 18.505 -1.401 -15.873 1.00 60.66 80 GLY A CA 1
ATOM 583 C C . GLY A 1 80 ? 17.510 -0.245 -15.961 1.00 60.66 80 GLY A C 1
ATOM 584 O O . GLY A 1 80 ? 16.789 -0.103 -16.941 1.00 60.66 80 GLY A O 1
ATOM 585 N N . GLY A 1 81 ? 17.471 0.577 -14.915 1.00 68.62 81 GLY A N 1
ATOM 586 C CA . GLY A 1 81 ? 16.511 1.664 -14.719 1.00 68.62 81 GLY A CA 1
ATOM 587 C C . GLY A 1 81 ? 16.042 1.710 -13.268 1.00 68.62 81 GLY A C 1
ATOM 588 O O . GLY A 1 81 ? 16.399 0.847 -12.463 1.00 68.62 81 GLY A O 1
ATOM 589 N N . GLU A 1 82 ? 15.246 2.711 -12.926 1.00 75.69 82 GLU A N 1
ATOM 590 C CA . GLU A 1 82 ? 14.816 2.987 -11.558 1.00 75.69 82 GLU A CA 1
ATOM 591 C C . GLU A 1 82 ? 13.297 3.107 -11.465 1.00 75.69 82 GLU A C 1
ATOM 593 O O . GLU A 1 82 ? 12.638 3.621 -12.371 1.00 75.69 82 GLU A O 1
ATOM 598 N N . TYR A 1 83 ? 12.721 2.674 -10.344 1.00 74.75 83 TYR A N 1
ATOM 599 C CA . TYR A 1 83 ? 11.343 3.036 -10.031 1.00 74.75 83 TYR A CA 1
ATOM 600 C C . TYR A 1 83 ? 11.281 4.460 -9.486 1.00 74.75 83 TYR A C 1
ATOM 602 O O . TYR A 1 83 ? 11.945 4.824 -8.511 1.00 74.75 83 TYR A O 1
ATOM 610 N N . VAL A 1 84 ? 10.430 5.264 -10.111 1.00 78.25 84 VAL A N 1
ATOM 611 C CA . VAL A 1 84 ? 10.134 6.627 -9.683 1.00 78.25 84 VAL A CA 1
ATOM 612 C C . VAL A 1 84 ? 8.662 6.697 -9.322 1.00 78.25 84 VAL A C 1
ATOM 614 O O . VAL A 1 84 ? 7.802 6.174 -10.031 1.00 78.25 84 VAL A O 1
ATOM 617 N N . HIS A 1 85 ? 8.371 7.324 -8.186 1.00 81.50 85 HIS A N 1
ATOM 618 C CA . HIS A 1 85 ? 6.999 7.582 -7.777 1.00 81.50 85 HIS A CA 1
ATOM 619 C C . HIS A 1 85 ? 6.301 8.435 -8.843 1.00 81.50 85 HIS A C 1
ATOM 621 O O . HIS A 1 85 ? 6.825 9.471 -9.250 1.00 81.50 85 HIS A O 1
ATOM 627 N N . SER A 1 86 ? 5.142 7.974 -9.303 1.00 77.56 86 SER A N 1
ATOM 628 C CA . SER A 1 86 ? 4.410 8.568 -10.417 1.00 77.56 86 SER A CA 1
ATOM 629 C C . SER A 1 86 ? 3.067 9.115 -9.960 1.00 77.56 86 SER A C 1
ATOM 631 O O . SER A 1 86 ? 2.371 8.474 -9.169 1.00 77.56 86 SER A O 1
ATOM 633 N N . ASP A 1 87 ? 2.656 10.232 -10.544 1.00 69.81 87 ASP A N 1
ATOM 634 C CA . ASP A 1 87 ? 1.309 10.769 -10.378 1.00 69.81 87 ASP A CA 1
ATOM 635 C C . ASP A 1 87 ? 0.222 9.834 -10.959 1.00 69.81 87 ASP A C 1
ATOM 637 O O . ASP A 1 87 ? 0.497 9.035 -11.862 1.00 69.81 87 ASP A O 1
ATOM 641 N N . PRO A 1 88 ? -1.034 9.918 -10.475 1.00 69.50 88 PRO A N 1
ATOM 642 C CA . PRO A 1 88 ? -1.534 10.867 -9.477 1.00 69.50 88 PRO A CA 1
ATOM 643 C C . PRO A 1 88 ? -1.340 10.403 -8.028 1.00 69.50 88 PRO A C 1
ATOM 645 O O . PRO A 1 88 ? -1.514 9.228 -7.698 1.00 69.50 88 PRO A O 1
ATOM 648 N N . HIS A 1 89 ? -1.081 11.361 -7.134 1.00 77.62 89 HIS A N 1
ATOM 649 C CA . HIS A 1 89 ? -1.174 11.131 -5.695 1.00 77.62 89 HIS A CA 1
ATOM 650 C C . HIS A 1 89 ? -2.629 10.878 -5.280 1.00 77.62 89 HIS A C 1
ATOM 652 O O . HIS A 1 89 ? -3.466 11.783 -5.309 1.00 77.62 89 HIS A O 1
ATOM 658 N N . VAL A 1 90 ? -2.929 9.651 -4.858 1.00 87.12 90 VAL A N 1
ATOM 659 C CA . VAL A 1 90 ? -4.241 9.301 -4.308 1.00 87.12 90 VAL A CA 1
ATOM 660 C C . VAL A 1 90 ? -4.219 9.538 -2.793 1.00 87.12 90 VAL A C 1
ATOM 662 O O . VAL A 1 90 ? -3.313 9.034 -2.118 1.00 87.12 90 VAL A O 1
ATOM 665 N N . PRO A 1 91 ? -5.176 10.300 -2.228 1.00 90.75 91 PRO A N 1
ATOM 666 C CA . PRO A 1 91 ? -5.254 10.502 -0.786 1.00 90.75 91 PRO A CA 1
ATOM 667 C C . PRO A 1 91 ? -5.581 9.191 -0.060 1.00 90.75 91 PRO A C 1
ATOM 669 O O . PRO A 1 91 ? -6.092 8.245 -0.653 1.00 90.75 91 PRO A O 1
ATOM 672 N N . ILE A 1 92 ? -5.317 9.146 1.247 1.00 94.62 92 ILE A N 1
ATOM 673 C CA . ILE A 1 92 ? -5.714 8.014 2.092 1.00 94.62 92 ILE A CA 1
ATOM 674 C C . ILE A 1 92 ? -7.240 7.925 2.114 1.00 94.62 92 ILE A C 1
ATOM 676 O O . ILE A 1 92 ? -7.922 8.910 2.399 1.00 94.62 92 ILE A O 1
ATOM 680 N N . GLN A 1 93 ? -7.759 6.731 1.857 1.00 95.94 93 GLN A N 1
ATOM 681 C CA . GLN A 1 93 ? -9.184 6.432 1.829 1.00 95.94 93 GLN A CA 1
ATOM 682 C C . GLN A 1 93 ? -9.550 5.467 2.956 1.00 95.94 93 GLN A C 1
ATOM 684 O O . GLN A 1 93 ? -8.694 4.761 3.494 1.00 95.94 93 GLN A O 1
ATOM 689 N N . TYR A 1 94 ? -10.831 5.448 3.319 1.00 95.25 94 TYR A N 1
ATOM 690 C CA . TYR A 1 94 ? -11.396 4.490 4.262 1.00 95.25 94 TYR A CA 1
ATOM 691 C C . TYR A 1 94 ? -12.330 3.542 3.512 1.00 95.25 94 TYR A C 1
ATOM 693 O O . TYR A 1 94 ? -13.225 3.989 2.798 1.00 95.25 94 TYR A O 1
ATOM 701 N N . ASP A 1 95 ? -12.088 2.245 3.655 1.00 92.50 95 ASP A N 1
ATOM 702 C CA . ASP A 1 95 ? -12.783 1.170 2.959 1.00 92.50 95 ASP A CA 1
ATOM 703 C C . ASP A 1 95 ? -13.608 0.366 3.962 1.00 92.50 95 ASP A C 1
ATOM 705 O O . ASP A 1 95 ? -13.058 -0.310 4.836 1.00 92.50 95 ASP A O 1
ATOM 709 N N . THR A 1 96 ? -14.930 0.462 3.837 1.00 93.25 96 THR A N 1
ATOM 710 C CA . THR A 1 96 ? -15.906 -0.312 4.616 1.00 93.25 96 THR A CA 1
ATOM 711 C C . THR A 1 96 ? -16.421 -1.538 3.866 1.00 93.25 96 THR A C 1
ATOM 713 O O . THR A 1 96 ? -17.225 -2.282 4.423 1.00 93.25 96 THR A O 1
ATOM 716 N N . SER A 1 97 ? -15.984 -1.761 2.619 1.00 89.50 97 SER A N 1
ATOM 717 C CA . SER A 1 97 ? -16.378 -2.933 1.826 1.00 89.50 97 SER A CA 1
ATOM 718 C C . SER A 1 97 ? -15.644 -4.207 2.252 1.00 89.50 97 SER A C 1
ATOM 720 O O . SER A 1 97 ? -16.097 -5.312 1.966 1.00 89.50 97 SER A O 1
ATOM 722 N N . VAL A 1 98 ? -14.537 -4.057 2.983 1.00 84.12 98 VAL A N 1
ATOM 723 C CA . VAL A 1 98 ? -13.777 -5.156 3.580 1.00 84.12 98 VAL A CA 1
ATOM 724 C C . VAL A 1 98 ? -14.001 -5.235 5.085 1.00 84.12 98 VAL A C 1
ATOM 726 O O . VAL A 1 98 ? -14.248 -4.230 5.752 1.00 84.12 98 VAL A O 1
ATOM 729 N N . THR A 1 99 ? -13.881 -6.443 5.634 1.00 85.44 99 THR A N 1
ATOM 730 C CA . THR A 1 99 ? -13.991 -6.685 7.076 1.00 85.44 99 THR A CA 1
ATOM 731 C C . THR A 1 99 ? -12.672 -7.242 7.619 1.00 85.44 99 THR A C 1
ATOM 733 O O . THR A 1 99 ? -12.221 -8.275 7.129 1.00 85.44 99 THR A O 1
ATOM 736 N N . PRO A 1 100 ? -12.057 -6.604 8.635 1.00 87.12 100 PRO A N 1
ATOM 737 C CA . PRO A 1 100 ? -12.462 -5.336 9.248 1.00 87.12 100 PRO A CA 1
ATOM 738 C C . PRO A 1 100 ? -12.249 -4.141 8.301 1.00 87.12 100 PRO A C 1
ATOM 740 O O . PRO A 1 100 ? -11.331 -4.189 7.478 1.00 87.12 100 PRO A O 1
ATOM 743 N N . PRO A 1 101 ? -13.023 -3.049 8.457 1.00 90.69 101 PRO A N 1
ATOM 744 C CA . PRO A 1 101 ? -12.795 -1.824 7.703 1.00 90.69 101 PRO A CA 1
A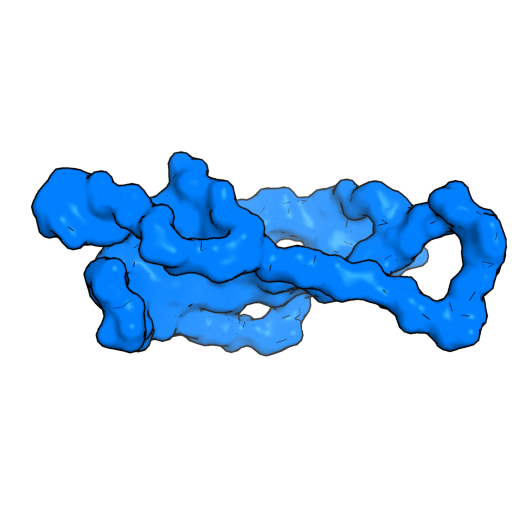TOM 745 C C . PRO A 1 101 ? -11.367 -1.307 7.870 1.00 90.69 101 PRO A C 1
ATOM 747 O O . PRO A 1 101 ? -10.780 -1.397 8.957 1.00 90.69 101 PRO A O 1
ATOM 750 N N . ARG A 1 102 ? -10.814 -0.720 6.810 1.00 92.81 102 ARG A N 1
ATOM 751 C CA . ARG A 1 102 ? -9.402 -0.320 6.768 1.00 92.81 102 ARG A CA 1
ATOM 752 C C . ARG A 1 102 ? -9.205 1.073 6.206 1.00 92.81 102 ARG A C 1
ATOM 754 O O . ARG A 1 102 ? -9.956 1.521 5.348 1.00 92.81 102 ARG A O 1
ATOM 761 N N . PHE A 1 103 ? -8.129 1.724 6.631 1.00 95.62 103 PHE A N 1
ATOM 762 C CA . PHE A 1 103 ? -7.553 2.816 5.857 1.00 95.62 103 PHE A CA 1
ATOM 763 C C . PHE A 1 103 ? -6.600 2.231 4.823 1.00 95.62 103 PHE 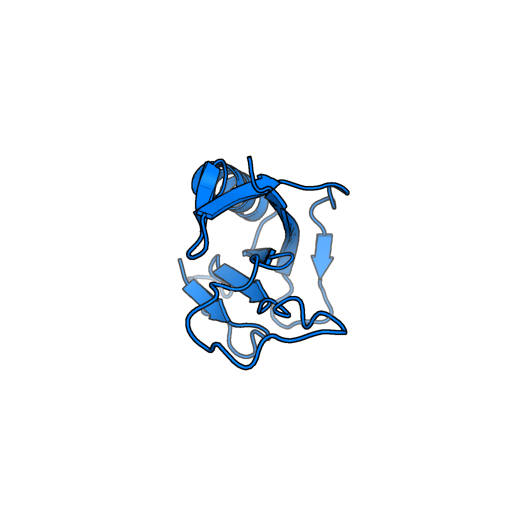A C 1
ATOM 765 O O . PHE A 1 103 ? -5.889 1.267 5.122 1.00 95.62 103 PHE A O 1
ATOM 772 N N . TYR A 1 104 ? -6.557 2.820 3.633 1.00 94.69 104 TYR A N 1
ATOM 773 C CA . TYR A 1 104 ? -5.629 2.406 2.591 1.00 94.69 104 TYR A CA 1
ATOM 774 C C . TYR A 1 104 ? -5.200 3.566 1.692 1.00 94.69 104 TYR A C 1
ATOM 776 O O . TYR A 1 104 ? -5.888 4.583 1.590 1.00 94.69 104 TYR A O 1
ATOM 784 N N . GLN A 1 105 ? -4.044 3.412 1.056 1.00 94.88 105 GLN A N 1
ATOM 785 C CA . GLN A 1 105 ? -3.518 4.346 0.072 1.00 94.88 105 GLN A CA 1
ATOM 786 C C . GLN A 1 105 ? -2.833 3.574 -1.059 1.00 94.88 105 GLN A C 1
ATOM 788 O O . GLN A 1 105 ? -1.854 2.867 -0.799 1.00 94.88 105 GLN A O 1
ATOM 793 N N . PRO A 1 106 ? -3.321 3.688 -2.305 1.00 91.88 106 PRO A N 1
ATOM 794 C CA . PRO A 1 106 ? -2.611 3.172 -3.461 1.00 91.88 106 PRO A CA 1
ATOM 795 C C . PRO A 1 106 ? -1.474 4.126 -3.853 1.00 91.88 10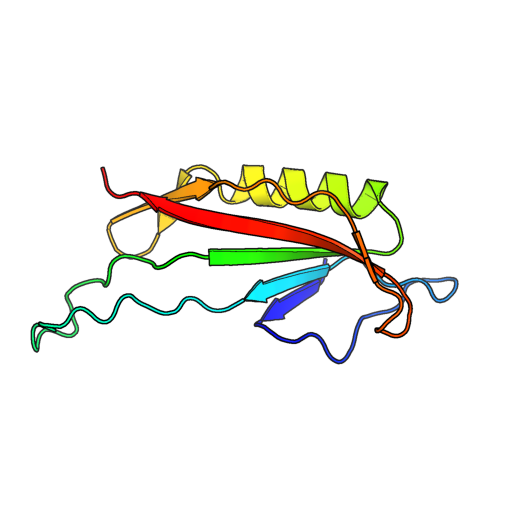6 PRO A C 1
ATOM 797 O O . PRO A 1 106 ? -1.646 5.343 -3.923 1.00 91.88 106 PRO A O 1
ATOM 800 N N . LEU A 1 107 ? -0.310 3.551 -4.124 1.00 89.94 107 LEU A N 1
ATOM 801 C CA . LEU A 1 107 ? 0.916 4.214 -4.548 1.00 89.94 107 LEU A CA 1
ATOM 802 C C . LEU A 1 107 ? 1.314 3.661 -5.907 1.00 89.94 107 LEU A C 1
ATOM 804 O O . LEU A 1 107 ? 1.242 2.453 -6.137 1.00 89.94 107 LEU A O 1
ATOM 808 N N . SER A 1 108 ? 1.724 4.548 -6.805 1.00 87.31 108 SER A N 1
ATOM 809 C CA . SER A 1 108 ? 2.098 4.191 -8.170 1.00 87.31 108 SER A CA 1
ATOM 810 C C . SER A 1 108 ? 3.555 4.521 -8.427 1.00 87.31 108 SER A C 1
ATOM 812 O O . SER A 1 108 ? 4.022 5.606 -8.085 1.00 87.31 108 SER A O 1
ATOM 814 N N . PHE A 1 109 ? 4.258 3.584 -9.046 1.00 84.19 109 PHE A N 1
ATOM 815 C CA . PHE A 1 109 ? 5.649 3.737 -9.427 1.00 84.19 109 PHE A CA 1
ATOM 816 C C . PHE A 1 109 ? 5.797 3.368 -10.895 1.00 84.19 109 PHE A C 1
ATOM 818 O O . PHE A 1 109 ? 5.377 2.293 -11.329 1.00 84.19 109 PHE A O 1
ATOM 825 N N . THR A 1 110 ? 6.391 4.263 -11.669 1.00 79.00 110 THR A N 1
ATOM 826 C CA . THR A 1 110 ? 6.751 4.006 -13.060 1.00 79.00 110 THR A CA 1
ATOM 827 C C . THR A 1 110 ? 8.229 3.702 -13.145 1.00 79.00 110 THR A C 1
ATOM 829 O O . THR A 1 110 ? 9.041 4.328 -12.467 1.00 79.00 110 THR A O 1
ATOM 832 N N . PHE A 1 111 ? 8.572 2.756 -14.002 1.00 75.06 111 PHE A N 1
ATOM 833 C CA . PHE A 1 111 ? 9.950 2.517 -14.369 1.00 75.06 111 PHE A CA 1
ATOM 834 C C . PHE A 1 111 ? 10.462 3.640 -15.276 1.00 75.06 111 PHE A C 1
ATOM 836 O O . PHE A 1 111 ? 9.810 3.987 -16.264 1.00 75.06 111 PHE A O 1
ATOM 843 N N . ALA A 1 112 ? 11.617 4.196 -14.933 1.00 69.06 112 ALA A N 1
ATOM 844 C CA . ALA A 1 112 ? 12.353 5.159 -15.733 1.00 69.06 112 ALA A CA 1
ATOM 845 C C . ALA A 1 112 ? 13.726 4.563 -16.074 1.00 69.06 112 ALA A C 1
ATOM 847 O O . ALA A 1 112 ? 14.512 4.263 -15.175 1.00 69.06 112 ALA A O 1
ATOM 848 N N . GLN A 1 113 ? 14.010 4.368 -17.364 1.00 64.06 113 GLN A N 1
ATOM 849 C CA . GLN A 1 113 ? 15.370 4.078 -17.826 1.00 64.06 113 GLN A CA 1
ATOM 850 C C . GLN A 1 113 ? 16.127 5.401 -18.015 1.00 64.06 113 GLN A C 1
ATOM 852 O O . GLN A 1 113 ? 15.490 6.381 -18.416 1.00 64.06 113 GLN A O 1
ATOM 857 N N . PRO A 1 114 ? 17.430 5.455 -17.683 1.00 58.06 114 PRO A N 1
ATOM 858 C CA . PRO A 1 114 ? 18.279 6.601 -18.000 1.00 58.06 114 PRO A CA 1
ATOM 859 C C . PRO A 1 114 ? 18.406 6.835 -19.511 1.00 58.06 114 PRO A C 1
ATOM 861 O O . PRO A 1 114 ? 18.295 5.853 -20.281 1.00 58.06 114 PRO A O 1
#